Protein AF-A0A661NNE6-F1 (afdb_monomer)

Radius of gyration: 18.92 Å; Cα contacts (8 Å, |Δi|>4): 35; chains: 1; bounding box: 61×37×36 Å

Foldseek 3Di:
DPVQDDPVVVDDSLLSLLVVLQVVVCVVVVNDHDPPVNSVVRSCVPDDDDPVRSVVSVCVVVVNDDDDPPPPPPDDDDDDD

Secondary structure (DSSP, 8-state):
------GGG---HHHHHHHHHHHHHHHHTTTPPPPHHHHHHHHTTTS---HHHHHHHHHHHTT-S----------------

pLDDT: mean 81.91, std 19.38, range [44.47, 98.25]

Solvent-accessible surface area (backbone atoms only — not comparable to full-atom values): 5423 Å² total; per-residue (Å²): 136,84,85,67,80,67,84,83,75,79,60,53,74,67,52,48,50,48,53,51,51,49,52,54,52,18,59,75,57,72,72,42,87,72,54,69,70,60,50,49,63,57,42,55,76,80,42,94,73,55,72,69,56,54,50,51,47,52,25,58,76,68,69,73,48,79,78,74,80,74,86,81,79,80,85,83,86,87,83,89,133

Mean predicted aligned error: 10.81 Å

Structure (mmCIF, N/CA/C/O backbone):
data_AF-A0A661NNE6-F1
#
_entry.id   AF-A0A661NNE6-F1
#
loop_
_atom_site.group_PDB
_atom_site.id
_atom_site.type_symbol
_atom_site.label_atom_id
_atom_site.label_alt_id
_atom_site.label_comp_id
_atom_site.label_asym_id
_atom_site.label_entity_id
_atom_site.label_seq_id
_atom_site.pdbx_PDB_ins_code
_atom_site.Cartn_x
_atom_site.Cartn_y
_atom_site.Cartn_z
_atom_site.occupancy
_atom_site.B_iso_or_equiv
_atom_site.auth_seq_id
_atom_site.auth_comp_id
_atom_site.auth_asym_id
_atom_site.auth_atom_id
_atom_site.pdbx_PDB_model_num
ATOM 1 N N . MET A 1 1 ? -6.601 16.468 -11.578 1.00 44.47 1 MET A N 1
ATOM 2 C CA . MET A 1 1 ? -5.839 16.617 -10.320 1.00 44.47 1 MET A CA 1
ATOM 3 C C . MET A 1 1 ? -4.882 15.440 -10.270 1.00 44.47 1 MET A C 1
ATOM 5 O O . MET A 1 1 ? -5.191 14.437 -9.6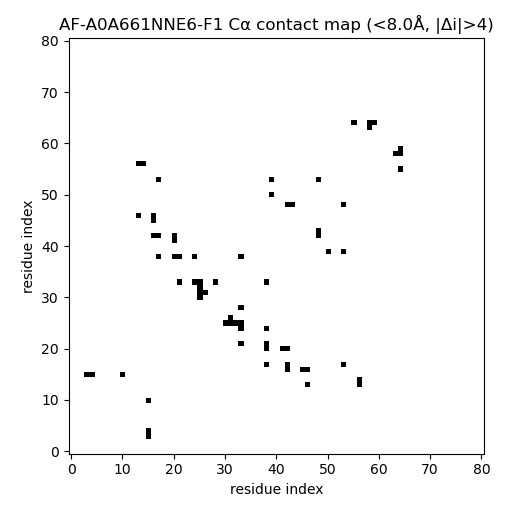49 1.00 44.47 1 MET A O 1
ATOM 9 N N . ASP A 1 2 ? -3.755 15.537 -10.969 1.00 50.44 2 ASP A N 1
ATOM 10 C CA . ASP A 1 2 ? -2.766 14.456 -11.048 1.00 50.44 2 ASP A CA 1
ATOM 11 C C . ASP A 1 2 ? -1.576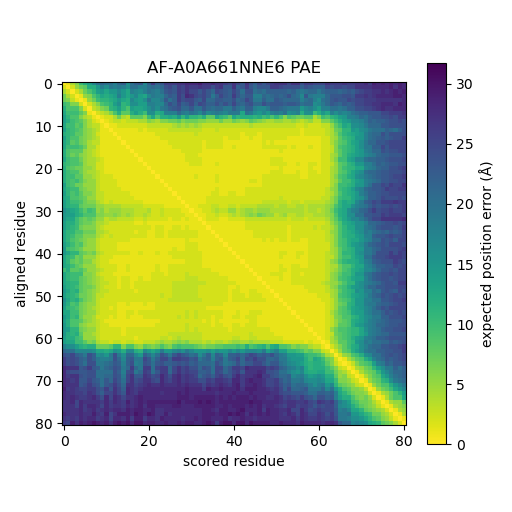 14.809 -10.159 1.00 50.44 2 ASP A C 1
ATOM 13 O O . ASP A 1 2 ? -0.467 15.060 -10.614 1.00 50.44 2 ASP A O 1
ATOM 17 N N . LEU A 1 3 ? -1.835 14.861 -8.852 1.00 56.09 3 LEU A N 1
ATOM 18 C CA . LEU A 1 3 ? -0.802 14.896 -7.812 1.00 56.09 3 LEU A CA 1
ATOM 19 C C . LEU A 1 3 ? -0.312 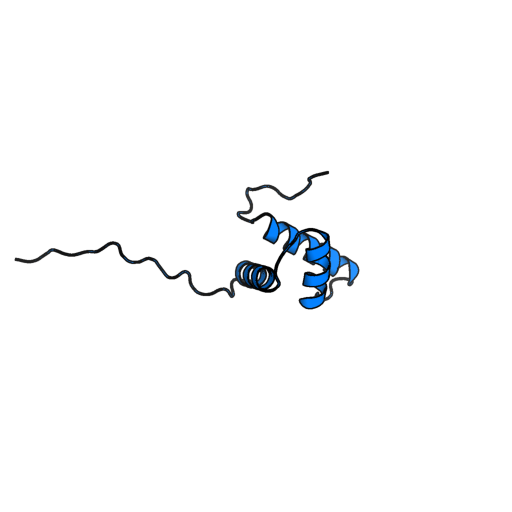13.470 -7.544 1.00 56.09 3 LEU A C 1
ATOM 21 O O . LEU A 1 3 ? -0.286 13.006 -6.410 1.00 56.09 3 LEU A O 1
ATOM 25 N N . ILE A 1 4 ? 0.033 12.748 -8.606 1.00 59.19 4 ILE A N 1
ATOM 26 C CA . ILE A 1 4 ? 0.774 11.505 -8.489 1.00 59.19 4 ILE A CA 1
ATOM 27 C C . ILE A 1 4 ? 2.245 11.936 -8.297 1.00 59.19 4 ILE A C 1
ATOM 29 O O . ILE A 1 4 ? 2.788 12.537 -9.224 1.00 59.19 4 ILE A O 1
ATOM 33 N N . PRO A 1 5 ? 2.882 11.687 -7.127 1.00 55.12 5 PRO A N 1
ATOM 34 C CA . PRO A 1 5 ? 4.268 12.077 -6.838 1.00 55.12 5 PRO A CA 1
ATOM 35 C C . PRO A 1 5 ? 5.243 11.794 -7.990 1.00 55.12 5 PRO A C 1
ATOM 37 O O . PRO A 1 5 ? 5.054 10.856 -8.749 1.00 55.12 5 PRO A O 1
ATOM 40 N N . ASP A 1 6 ? 6.248 12.648 -8.145 1.00 60.72 6 ASP A N 1
ATOM 41 C CA . ASP A 1 6 ? 7.125 12.789 -9.315 1.00 60.72 6 ASP A CA 1
ATOM 42 C C . ASP A 1 6 ? 7.891 11.499 -9.708 1.00 60.72 6 ASP A C 1
ATOM 44 O O . ASP A 1 6 ? 8.322 10.719 -8.862 1.00 60.72 6 ASP A O 1
ATOM 48 N N . VAL A 1 7 ? 8.145 11.323 -11.011 1.00 56.72 7 VAL A N 1
ATOM 49 C CA . VAL A 1 7 ? 8.816 10.191 -11.702 1.00 56.72 7 VAL A CA 1
ATOM 50 C C . VAL A 1 7 ? 10.277 9.964 -11.252 1.00 56.72 7 VAL A C 1
ATOM 52 O O . VAL A 1 7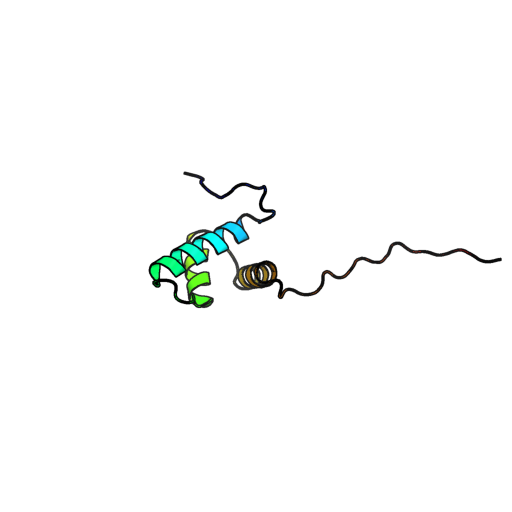 ? 10.980 9.088 -11.754 1.00 56.72 7 VAL A O 1
ATOM 55 N N . ARG A 1 8 ? 10.753 10.770 -10.300 1.00 61.53 8 ARG A N 1
ATOM 56 C CA . ARG A 1 8 ? 12.122 10.813 -9.766 1.00 61.53 8 ARG A CA 1
ATOM 57 C C . ARG A 1 8 ? 12.353 9.851 -8.600 1.00 61.53 8 ARG A C 1
ATOM 59 O O . ARG A 1 8 ? 13.493 9.684 -8.181 1.00 61.53 8 ARG A O 1
ATOM 66 N N . ASP A 1 9 ? 11.295 9.228 -8.087 1.00 71.38 9 ASP A N 1
ATOM 67 C CA . ASP A 1 9 ? 11.344 8.257 -6.987 1.00 71.38 9 ASP A CA 1
ATOM 68 C C . ASP A 1 9 ? 11.804 6.851 -7.424 1.00 71.38 9 ASP A C 1
ATOM 70 O O . ASP A 1 9 ? 12.090 5.995 -6.587 1.00 71.38 9 ASP A O 1
ATOM 74 N N . GLY A 1 10 ? 11.896 6.597 -8.734 1.00 82.44 10 GLY A N 1
ATOM 75 C CA . GLY A 1 10 ? 12.173 5.263 -9.269 1.00 82.44 10 GLY A CA 1
ATOM 76 C C . GLY A 1 10 ? 11.022 4.273 -9.050 1.00 82.44 10 GLY A C 1
ATOM 77 O O . GLY A 1 10 ? 11.216 3.065 -9.221 1.00 82.44 10 GLY A O 1
ATOM 78 N N . LEU A 1 11 ? 9.834 4.758 -8.672 1.00 88.38 11 LEU A N 1
ATOM 79 C CA . LEU A 1 11 ? 8.622 3.963 -8.537 1.00 88.38 11 LEU A CA 1
ATOM 80 C C . LEU A 1 11 ? 7.871 3.908 -9.866 1.00 88.38 11 LEU A C 1
ATOM 82 O O . LEU A 1 11 ? 7.782 4.874 -10.625 1.00 88.38 11 LEU A O 1
ATOM 86 N N . THR A 1 12 ? 7.298 2.743 -10.129 1.00 90.56 12 THR A N 1
ATOM 87 C CA . THR A 1 12 ? 6.287 2.565 -11.171 1.00 90.56 12 THR A CA 1
ATOM 88 C C . THR A 1 12 ? 4.979 3.238 -10.755 1.00 90.56 12 THR A C 1
ATOM 90 O O . THR A 1 12 ? 4.762 3.565 -9.583 1.00 90.56 12 THR A O 1
ATOM 93 N N . ARG A 1 13 ? 4.076 3.435 -11.720 1.00 89.94 13 ARG A N 1
ATOM 94 C CA . ARG A 1 13 ? 2.750 3.998 -11.445 1.00 89.94 13 ARG A CA 1
ATOM 95 C C . ARG A 1 13 ? 1.975 3.115 -10.466 1.00 89.94 13 ARG A C 1
ATOM 97 O O . ARG A 1 13 ? 1.364 3.643 -9.542 1.00 89.94 13 ARG A O 1
ATOM 104 N N . GLU A 1 14 ? 2.029 1.796 -10.636 1.00 93.44 14 GLU A N 1
ATOM 105 C CA . GLU A 1 14 ? 1.346 0.836 -9.770 1.00 93.44 14 GLU A CA 1
ATOM 106 C C . GLU A 1 14 ? 1.863 0.908 -8.331 1.00 93.44 14 GLU A C 1
ATOM 108 O O . GLU A 1 14 ? 1.074 0.988 -7.394 1.00 93.44 14 GLU A O 1
ATOM 113 N N . GLU A 1 15 ? 3.180 0.960 -8.133 1.00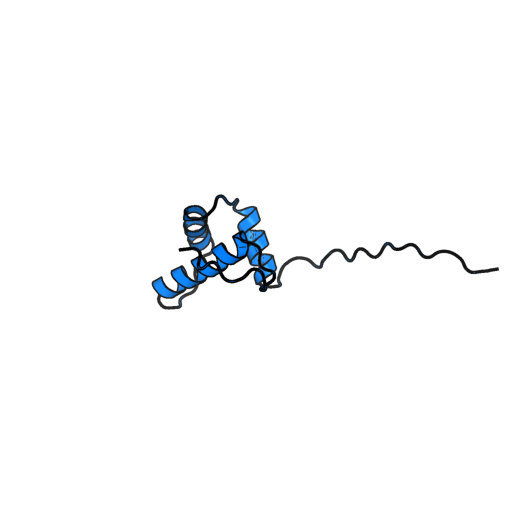 94.31 15 GLU A N 1
ATOM 114 C CA . GLU A 1 15 ? 3.778 1.071 -6.794 1.00 94.31 15 GLU A CA 1
ATOM 115 C C . GLU A 1 15 ? 3.361 2.332 -6.062 1.00 94.31 15 GLU A C 1
ATOM 117 O O . GLU A 1 15 ? 3.096 2.309 -4.860 1.00 94.31 15 GLU A O 1
ATOM 122 N N . ARG A 1 16 ? 3.287 3.437 -6.796 1.00 93.19 16 ARG A N 1
ATOM 123 C CA . ARG A 1 16 ? 2.893 4.717 -6.236 1.00 93.19 16 ARG A CA 1
ATOM 124 C C . ARG A 1 16 ? 1.425 4.721 -5.829 1.00 93.19 16 ARG A C 1
ATOM 126 O O . ARG A 1 16 ? 1.107 5.214 -4.750 1.00 93.19 16 ARG A O 1
ATOM 133 N N . VAL A 1 17 ? 0.552 4.118 -6.641 1.00 95.19 17 VAL A N 1
ATOM 134 C CA . VAL A 1 17 ? -0.852 3.889 -6.270 1.00 95.19 17 VAL A CA 1
ATOM 135 C C . VAL A 1 17 ? -0.930 3.009 -5.023 1.00 95.19 17 VAL A C 1
ATOM 137 O O . VAL A 1 17 ? -1.612 3.379 -4.074 1.00 95.19 17 VAL A O 1
ATOM 140 N N . VAL A 1 18 ? -0.185 1.901 -4.965 1.00 96.12 18 VAL A N 1
ATOM 141 C CA . VAL A 1 18 ? -0.168 1.004 -3.797 1.00 96.12 18 VAL A CA 1
ATOM 142 C C . VAL A 1 18 ? 0.264 1.737 -2.523 1.00 96.12 18 VAL A C 1
ATOM 144 O O . VAL A 1 18 ? -0.398 1.601 -1.496 1.00 96.12 18 VAL A O 1
ATOM 147 N N . LEU A 1 19 ? 1.332 2.538 -2.571 1.00 95.44 19 LEU A N 1
ATOM 148 C CA . LEU A 1 19 ? 1.796 3.318 -1.417 1.00 95.44 19 LEU A CA 1
ATOM 149 C C . LEU A 1 19 ? 0.798 4.400 -1.001 1.00 95.44 19 LEU A C 1
ATOM 151 O O . LEU A 1 19 ? 0.576 4.605 0.193 1.00 95.44 19 LEU A O 1
ATOM 155 N N . TRP A 1 20 ? 0.188 5.078 -1.971 1.00 95.75 20 TRP A N 1
ATOM 156 C CA . TRP A 1 20 ? -0.826 6.088 -1.701 1.00 95.75 20 TRP A CA 1
ATOM 157 C C . TRP A 1 20 ? -2.064 5.466 -1.035 1.00 95.75 20 TRP A C 1
ATOM 159 O O . TRP A 1 20 ? -2.463 5.926 0.036 1.00 95.75 20 TRP A O 1
ATOM 169 N N . VAL A 1 21 ? -2.601 4.365 -1.577 1.00 97.69 21 VAL A N 1
ATOM 170 C CA . VAL A 1 21 ? -3.734 3.638 -0.975 1.00 97.69 21 VAL A CA 1
ATOM 171 C C . VAL A 1 21 ? -3.371 3.111 0.411 1.00 97.69 21 VAL A C 1
ATOM 173 O O . VAL A 1 21 ? -4.171 3.235 1.339 1.00 97.69 21 VAL A O 1
ATOM 176 N N . LEU A 1 22 ? -2.168 2.555 0.587 1.00 97.38 22 LEU A N 1
ATOM 177 C CA . LEU A 1 22 ? -1.695 2.080 1.887 1.00 97.38 22 LEU A CA 1
ATOM 178 C C . LEU A 1 22 ? -1.716 3.204 2.927 1.00 97.38 22 LEU A C 1
ATOM 180 O O . LEU A 1 22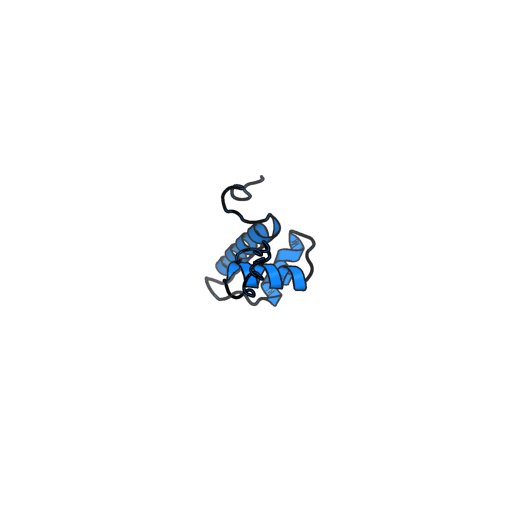 ? -2.244 3.006 4.020 1.00 97.38 22 LEU A O 1
ATOM 184 N N . LYS A 1 23 ? -1.185 4.382 2.578 1.00 96.81 23 LYS A N 1
ATOM 185 C CA . LYS A 1 23 ? -1.154 5.544 3.470 1.00 96.81 23 LYS A CA 1
ATOM 186 C C . LYS A 1 23 ? -2.564 6.019 3.825 1.00 96.81 23 LYS A C 1
ATOM 188 O O . LYS A 1 23 ? -2.861 6.160 5.006 1.00 96.81 23 LYS A O 1
ATOM 193 N N . GLN A 1 24 ? -3.436 6.195 2.831 1.00 97.62 24 GLN A N 1
ATOM 194 C CA . GLN A 1 24 ? -4.831 6.593 3.061 1.00 97.62 24 GLN A CA 1
ATOM 195 C C . GLN A 1 24 ? -5.558 5.602 3.979 1.00 97.62 24 GLN A C 1
ATOM 197 O O . GLN A 1 24 ? -6.167 5.994 4.969 1.00 97.62 24 GLN A O 1
ATOM 202 N N . THR A 1 25 ? -5.415 4.304 3.710 1.00 97.94 25 THR A N 1
ATOM 203 C CA . THR A 1 25 ? -6.069 3.254 4.504 1.00 97.94 25 THR A CA 1
ATOM 204 C C . THR A 1 25 ? -5.533 3.205 5.933 1.00 97.94 25 THR A C 1
ATOM 206 O O . THR A 1 25 ? -6.287 2.993 6.879 1.00 97.94 25 THR A O 1
ATOM 209 N N . GLN A 1 26 ? -4.228 3.406 6.117 1.00 97.94 26 GLN A N 1
ATOM 210 C CA . GLN A 1 26 ? -3.630 3.468 7.445 1.00 97.94 26 GLN A CA 1
ATOM 211 C C . GLN A 1 26 ? -4.159 4.665 8.247 1.00 97.94 26 GLN A C 1
ATOM 213 O O . GLN A 1 26 ? -4.441 4.509 9.436 1.00 97.94 26 GLN A O 1
ATOM 218 N N . ASP A 1 27 ? -4.325 5.827 7.612 1.00 97.44 27 ASP A N 1
ATOM 219 C CA . ASP A 1 27 ? -4.874 7.025 8.255 1.00 97.44 27 ASP A CA 1
ATOM 220 C C . ASP A 1 27 ? -6.332 6.799 8.692 1.00 97.44 27 ASP A C 1
ATOM 222 O O . ASP A 1 27 ? -6.680 7.078 9.840 1.00 97.44 27 ASP A O 1
ATOM 226 N N . GLU A 1 28 ? -7.152 6.174 7.842 1.00 97.38 28 GLU A N 1
ATOM 227 C CA . GLU A 1 28 ? -8.529 5.775 8.178 1.00 97.38 28 GLU A CA 1
ATOM 228 C C . GLU A 1 28 ? -8.601 4.763 9.333 1.00 97.38 28 GLU A C 1
ATOM 230 O O . GLU A 1 28 ? -9.532 4.782 10.140 1.00 97.38 28 GLU A O 1
ATOM 235 N N . LEU A 1 29 ? -7.608 3.877 9.449 1.00 97.50 29 LEU A N 1
ATOM 236 C CA . LEU A 1 29 ? -7.524 2.902 10.537 1.00 97.50 29 LEU A CA 1
ATOM 237 C C . LEU A 1 29 ? -6.883 3.462 11.817 1.00 97.50 29 LEU A C 1
ATOM 239 O O . LEU A 1 29 ? -6.685 2.692 12.766 1.00 97.50 29 LEU A O 1
ATOM 243 N N . GLY A 1 30 ? -6.565 4.758 11.866 1.00 96.56 30 GLY A N 1
ATOM 244 C CA . GLY A 1 30 ? -5.936 5.403 13.019 1.00 96.56 30 GLY A CA 1
ATOM 245 C C . GLY A 1 30 ? -4.488 4.959 13.237 1.00 96.56 30 GLY A C 1
ATOM 246 O O . GLY A 1 30 ? -4.074 4.727 14.370 1.00 96.56 30 GLY A O 1
ATOM 247 N N . GLY A 1 31 ? -3.729 4.755 12.158 1.00 94.50 31 GLY A N 1
ATOM 248 C CA . GLY A 1 31 ? -2.322 4.342 12.203 1.00 94.50 31 GLY A CA 1
ATOM 249 C C . GLY A 1 31 ? -2.093 2.832 12.341 1.00 94.50 31 GLY A C 1
ATOM 250 O O . GLY A 1 31 ? -0.945 2.384 12.341 1.00 94.50 31 GLY A O 1
ATOM 251 N N . ARG A 1 32 ? -3.156 2.024 12.444 1.00 94.56 32 ARG A N 1
ATOM 252 C CA . ARG A 1 32 ? -3.045 0.560 12.567 1.00 94.56 32 ARG A CA 1
ATOM 253 C C . ARG A 1 32 ? -2.540 -0.090 11.278 1.00 94.56 32 ARG A C 1
ATOM 255 O O . ARG A 1 32 ? -2.588 0.489 10.195 1.00 94.56 32 ARG A O 1
ATOM 262 N N . ASN A 1 33 ? -2.062 -1.326 11.412 1.00 94.19 33 ASN A N 1
ATOM 263 C CA . ASN A 1 33 ? -1.634 -2.119 10.267 1.00 94.19 33 ASN A CA 1
ATOM 264 C C . ASN A 1 33 ? -2.803 -2.370 9.304 1.00 94.19 33 ASN A C 1
ATOM 266 O O . ASN A 1 33 ? -3.908 -2.696 9.740 1.00 94.19 33 ASN A O 1
ATOM 270 N N . VAL A 1 34 ? -2.530 -2.274 8.004 1.00 97.62 34 VAL A N 1
ATOM 271 C CA . VAL A 1 34 ? -3.507 -2.524 6.942 1.00 97.62 34 VAL A CA 1
ATOM 272 C C . VAL A 1 34 ? -3.375 -3.983 6.490 1.00 97.62 34 VAL A C 1
ATOM 274 O O . VAL A 1 34 ? -2.320 -4.362 5.974 1.00 97.62 34 VAL A O 1
ATOM 277 N N . PRO A 1 35 ? -4.405 -4.833 6.654 1.00 97.69 35 PRO A N 1
ATOM 278 C CA . PRO A 1 35 ? -4.367 -6.200 6.141 1.00 97.69 35 PRO A CA 1
ATOM 279 C C . PRO A 1 35 ? -4.189 -6.224 4.617 1.00 97.69 35 PRO A C 1
ATOM 281 O O . PRO A 1 35 ? -4.858 -5.483 3.900 1.00 97.69 35 PRO A O 1
ATOM 284 N N . THR A 1 36 ? -3.345 -7.117 4.092 1.00 96.38 36 THR A N 1
ATOM 285 C CA . THR A 1 36 ? -3.040 -7.175 2.648 1.00 96.38 36 THR A CA 1
ATOM 286 C C . THR A 1 36 ? -4.278 -7.387 1.772 1.00 96.38 36 THR A C 1
ATOM 288 O O . THR A 1 36 ? -4.360 -6.808 0.695 1.00 96.38 36 THR A O 1
ATOM 291 N N . ALA A 1 37 ? -5.261 -8.167 2.232 1.00 97.56 37 ALA A N 1
ATOM 292 C CA . ALA A 1 37 ? -6.521 -8.357 1.508 1.00 97.56 37 ALA A CA 1
ATOM 293 C C . ALA A 1 37 ? -7.345 -7.060 1.417 1.00 97.56 37 ALA A C 1
ATOM 295 O O . ALA A 1 37 ? -7.912 -6.764 0.369 1.00 97.56 37 ALA A O 1
ATOM 296 N N . MET A 1 38 ? -7.358 -6.260 2.490 1.00 98.19 38 MET A N 1
ATOM 297 C CA . MET A 1 38 ? -8.000 -4.944 2.496 1.00 98.19 38 MET A CA 1
ATOM 298 C C . MET A 1 38 ? -7.271 -3.989 1.551 1.00 98.19 38 MET A C 1
ATOM 300 O O . MET A 1 38 ? -7.912 -3.324 0.745 1.00 98.19 38 MET A O 1
ATOM 304 N N . LEU A 1 39 ? -5.936 -3.969 1.600 1.00 98.25 39 LEU A N 1
ATOM 305 C CA . LEU A 1 39 ? -5.134 -3.178 0.669 1.00 98.25 39 LEU A CA 1
ATOM 306 C C . LEU A 1 39 ? -5.437 -3.559 -0.786 1.00 98.25 39 LEU A C 1
ATOM 308 O O . LEU A 1 39 ? -5.663 -2.671 -1.599 1.00 98.25 39 LEU A O 1
ATOM 312 N N . TYR A 1 40 ? -5.499 -4.857 -1.106 1.00 98.25 40 TYR A N 1
ATOM 313 C CA . TYR A 1 40 ? -5.844 -5.325 -2.451 1.00 98.25 40 TYR A CA 1
ATOM 314 C C . TYR A 1 40 ? -7.210 -4.811 -2.905 1.00 98.25 40 TYR A C 1
ATOM 316 O O . TYR A 1 40 ? -7.291 -4.194 -3.964 1.00 98.25 40 TYR A O 1
ATOM 324 N N . GLY A 1 41 ? -8.247 -5.000 -2.080 1.00 98.12 41 GLY A N 1
ATOM 325 C CA . GLY A 1 41 ? -9.604 -4.543 -2.386 1.00 98.12 41 GLY A CA 1
ATOM 326 C C . GLY A 1 41 ? -9.675 -3.047 -2.684 1.00 98.12 41 GLY A C 1
ATOM 327 O O . GLY A 1 41 ? -10.401 -2.639 -3.577 1.00 98.12 41 GLY A O 1
ATOM 328 N N . ARG A 1 42 ? -8.856 -2.239 -2.007 1.00 98.06 42 ARG A N 1
ATOM 329 C CA . ARG A 1 42 ? -8.810 -0.794 -2.247 1.00 98.06 42 ARG A CA 1
ATOM 330 C C . ARG A 1 42 ? -7.963 -0.399 -3.444 1.00 98.06 42 ARG A C 1
ATOM 332 O O . ARG A 1 42 ? -8.291 0.564 -4.113 1.00 98.06 42 ARG A O 1
ATOM 339 N N . VAL A 1 43 ? -6.877 -1.111 -3.740 1.00 98.12 43 VAL A N 1
ATOM 340 C CA . VAL A 1 43 ? -6.032 -0.806 -4.907 1.00 98.12 43 VAL A CA 1
ATOM 341 C C . VAL A 1 43 ? -6.786 -1.057 -6.214 1.00 98.12 43 VAL A C 1
ATOM 343 O O . VAL A 1 43 ? -6.652 -0.258 -7.141 1.00 98.12 43 VAL A O 1
ATOM 346 N N . VAL A 1 44 ? -7.614 -2.108 -6.274 1.00 97.69 44 VAL A N 1
ATOM 347 C CA . VAL A 1 44 ? -8.403 -2.422 -7.480 1.00 97.69 44 VAL A CA 1
ATOM 348 C C . VAL A 1 44 ? -9.477 -1.376 -7.803 1.00 97.69 44 VAL A C 1
ATOM 350 O O . VAL A 1 44 ? -9.966 -1.335 -8.926 1.00 97.69 44 VAL A O 1
ATOM 353 N N . GLU A 1 45 ? -9.807 -0.485 -6.861 1.00 97.69 45 GLU A N 1
ATOM 354 C CA . GLU A 1 45 ? -10.676 0.673 -7.117 1.00 97.69 45 GLU A CA 1
ATOM 355 C C . GLU A 1 45 ? -9.980 1.758 -7.962 1.00 97.69 45 GLU A C 1
ATOM 357 O O . GLU A 1 45 ? -10.654 2.575 -8.587 1.00 97.69 45 GLU A O 1
ATOM 362 N N . TYR A 1 46 ? -8.639 1.772 -8.008 1.00 96.62 46 TYR A N 1
ATOM 363 C CA . TYR A 1 46 ? -7.850 2.795 -8.711 1.00 96.62 46 TYR A CA 1
ATOM 364 C C . TYR A 1 46 ? -7.174 2.278 -9.981 1.00 96.62 46 TYR A C 1
ATOM 366 O O . TYR A 1 46 ? -6.957 3.050 -10.920 1.00 96.62 46 TYR A O 1
ATOM 374 N N . ILE A 1 47 ? -6.784 1.002 -10.005 1.00 96.19 47 ILE A N 1
ATOM 375 C CA . ILE A 1 47 ? -6.076 0.379 -11.127 1.00 96.19 47 ILE A CA 1
ATOM 376 C C . ILE A 1 47 ? -6.493 -1.081 -11.296 1.00 96.19 47 ILE A C 1
ATOM 378 O O . ILE A 1 47 ? -6.724 -1.781 -10.316 1.00 96.19 47 ILE A O 1
ATOM 382 N N . ASP A 1 48 ? -6.505 -1.564 -12.537 1.00 97.31 48 ASP A N 1
ATOM 383 C CA . ASP A 1 48 ? -6.581 -3.001 -12.794 1.00 97.31 48 ASP A CA 1
ATOM 384 C C . ASP A 1 48 ? -5.234 -3.652 -12.447 1.00 97.31 48 ASP A C 1
ATOM 386 O O . ASP A 1 48 ? -4.189 -3.262 -12.974 1.00 97.31 48 ASP A O 1
ATOM 390 N N . ILE A 1 49 ? -5.241 -4.598 -11.508 1.00 96.12 49 ILE A N 1
ATOM 391 C CA . ILE A 1 49 ? -4.037 -5.289 -11.044 1.00 96.12 49 ILE A CA 1
ATOM 392 C C . ILE A 1 49 ? -4.373 -6.696 -10.546 1.00 96.12 49 ILE A C 1
ATOM 394 O O . ILE A 1 49 ? -5.349 -6.929 -9.822 1.00 96.12 49 ILE A O 1
ATOM 398 N N . ARG A 1 50 ? -3.522 -7.665 -10.888 1.00 97.62 50 ARG A N 1
ATOM 399 C CA . ARG A 1 50 ? -3.653 -9.036 -10.388 1.00 97.62 50 ARG A CA 1
ATOM 400 C C . ARG A 1 50 ? -3.095 -9.135 -8.972 1.00 97.62 50 ARG A C 1
ATOM 402 O O . ARG A 1 50 ? -2.172 -8.419 -8.590 1.00 97.62 50 ARG A O 1
ATOM 409 N N . VAL A 1 51 ? -3.587 -10.108 -8.209 1.00 96.81 51 VAL A N 1
ATOM 410 C CA . VAL A 1 51 ? -3.072 -10.388 -6.857 1.00 96.81 51 VAL A CA 1
ATOM 411 C C . VAL A 1 51 ? -1.557 -10.650 -6.869 1.00 96.81 51 VAL A C 1
ATOM 413 O O . VAL A 1 51 ? -0.850 -10.141 -6.004 1.00 96.81 51 VAL A O 1
ATOM 416 N N . ASP A 1 52 ? -1.046 -11.397 -7.855 1.00 96.81 52 ASP A N 1
ATOM 417 C CA . ASP A 1 52 ? 0.391 -11.703 -7.983 1.00 96.81 52 ASP A CA 1
ATOM 418 C C . ASP A 1 52 ? 1.241 -10.439 -8.200 1.00 96.81 52 ASP A C 1
ATOM 420 O O . ASP A 1 52 ? 2.308 -10.299 -7.603 1.00 96.81 52 ASP A O 1
ATOM 424 N N . ASP A 1 53 ? 0.740 -9.479 -8.981 1.00 96.75 53 ASP A N 1
ATOM 425 C CA . ASP A 1 53 ? 1.436 -8.217 -9.243 1.00 96.75 53 ASP A CA 1
ATOM 426 C C . ASP A 1 53 ? 1.495 -7.345 -7.981 1.00 96.75 53 ASP A C 1
ATOM 428 O O . ASP A 1 53 ? 2.559 -6.819 -7.645 1.00 96.75 53 ASP A O 1
ATOM 432 N N . LEU A 1 54 ? 0.405 -7.282 -7.201 1.00 96.94 54 LEU A N 1
ATOM 433 C CA . LEU A 1 54 ? 0.428 -6.619 -5.894 1.00 96.94 54 LEU A CA 1
ATOM 434 C C . LEU A 1 54 ? 1.450 -7.275 -4.951 1.00 96.94 54 LEU A C 1
ATOM 436 O O . LEU A 1 54 ? 2.214 -6.575 -4.288 1.00 96.94 54 LEU A O 1
ATOM 440 N N . GLN A 1 55 ? 1.507 -8.608 -4.896 1.00 95.81 55 GLN A N 1
ATOM 441 C CA . GLN A 1 55 ? 2.483 -9.316 -4.058 1.00 95.81 55 GLN A CA 1
ATOM 442 C C . GLN A 1 55 ? 3.927 -9.009 -4.481 1.00 95.81 55 GLN A C 1
ATOM 444 O O . GLN A 1 55 ? 4.775 -8.757 -3.622 1.00 95.81 55 GLN A O 1
ATOM 449 N N . ARG A 1 56 ? 4.216 -8.959 -5.788 1.00 95.44 56 ARG A N 1
ATOM 450 C CA . ARG A 1 56 ? 5.539 -8.574 -6.318 1.00 95.44 56 ARG A CA 1
ATOM 451 C C . ARG A 1 56 ? 5.917 -7.149 -5.936 1.00 95.44 56 ARG A C 1
ATOM 453 O O . ARG A 1 56 ? 7.053 -6.914 -5.523 1.00 95.44 56 ARG A O 1
ATOM 460 N N . ILE A 1 57 ? 4.969 -6.220 -6.034 1.00 95.12 57 ILE A N 1
ATOM 461 C CA . ILE A 1 57 ? 5.148 -4.832 -5.599 1.00 95.12 57 ILE A CA 1
ATOM 462 C C . ILE A 1 57 ? 5.503 -4.786 -4.109 1.00 95.12 57 ILE A C 1
ATOM 464 O O . ILE A 1 57 ? 6.521 -4.203 -3.738 1.00 95.12 57 ILE A O 1
ATOM 468 N N . LEU A 1 58 ? 4.736 -5.462 -3.249 1.00 94.69 58 LEU A N 1
ATOM 469 C CA . LEU A 1 58 ? 5.001 -5.491 -1.807 1.00 94.69 58 LEU A CA 1
ATOM 470 C C . LEU A 1 58 ? 6.368 -6.116 -1.477 1.00 94.69 58 LEU A C 1
ATOM 472 O O .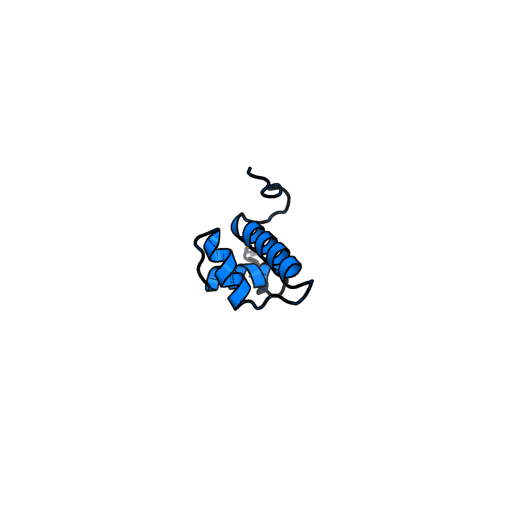 LEU A 1 58 ? 7.094 -5.610 -0.618 1.00 94.69 58 LEU A O 1
ATOM 476 N N . GLN A 1 59 ? 6.768 -7.180 -2.176 1.00 94.06 59 GLN A N 1
ATOM 477 C CA . GLN A 1 59 ? 8.093 -7.791 -2.017 1.00 94.06 59 GLN A CA 1
ATOM 478 C C . GLN A 1 59 ? 9.225 -6.837 -2.417 1.00 94.06 59 GLN A C 1
ATOM 480 O O . GLN A 1 59 ? 10.236 -6.756 -1.713 1.00 94.06 59 GLN A O 1
ATOM 485 N N . ARG A 1 60 ? 9.055 -6.096 -3.520 1.00 90.81 60 ARG A N 1
ATOM 486 C CA . ARG A 1 60 ? 10.022 -5.087 -3.969 1.00 90.81 60 ARG A CA 1
ATOM 487 C C . ARG A 1 60 ? 10.134 -3.938 -2.964 1.00 90.81 60 ARG A C 1
ATOM 489 O O . ARG A 1 60 ? 11.250 -3.586 -2.592 1.00 90.81 60 ARG A O 1
ATOM 496 N N . LEU A 1 61 ? 9.008 -3.399 -2.494 1.00 90.38 61 LEU A N 1
ATOM 497 C CA . LEU A 1 61 ? 8.968 -2.257 -1.569 1.00 90.38 61 LEU A CA 1
ATOM 498 C C . LEU A 1 61 ? 9.504 -2.593 -0.169 1.00 90.38 61 LEU A C 1
ATOM 500 O O . LEU A 1 61 ? 10.092 -1.739 0.485 1.00 90.38 61 LEU A O 1
ATOM 504 N N . THR A 1 62 ? 9.342 -3.835 0.292 1.00 89.12 62 THR A N 1
ATOM 505 C CA . THR A 1 62 ? 9.829 -4.275 1.615 1.00 89.12 62 THR A CA 1
ATOM 506 C C . THR A 1 62 ? 11.275 -4.779 1.607 1.00 89.12 62 THR A C 1
ATOM 5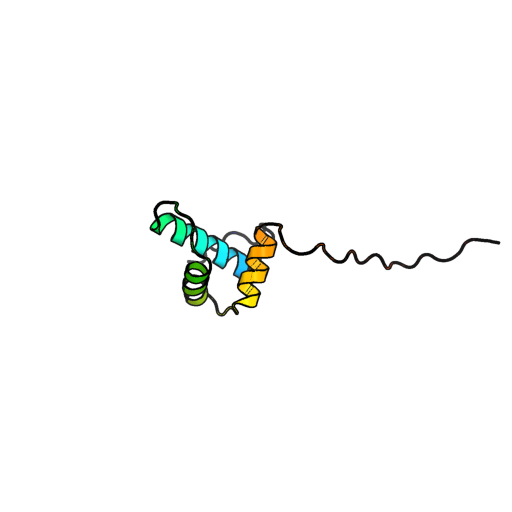08 O O . THR A 1 62 ? 11.787 -5.177 2.653 1.00 89.12 62 THR A O 1
ATOM 511 N N . GLY A 1 63 ? 11.937 -4.805 0.442 1.00 79.62 63 GLY A N 1
ATOM 512 C CA . GLY A 1 63 ? 13.297 -5.332 0.293 1.00 79.62 63 GLY A CA 1
ATOM 513 C C . GLY A 1 63 ? 13.414 -6.845 0.522 1.00 79.62 63 GLY A C 1
ATOM 514 O O . GLY A 1 63 ? 14.523 -7.354 0.661 1.00 79.62 63 GLY A O 1
ATOM 515 N N . ARG A 1 64 ? 12.286 -7.572 0.566 1.00 68.88 64 ARG A N 1
ATOM 516 C CA . ARG A 1 64 ? 12.222 -9.031 0.791 1.00 68.88 64 ARG A CA 1
ATOM 517 C C . ARG A 1 64 ? 12.102 -9.845 -0.506 1.00 68.88 64 ARG A C 1
ATOM 519 O O .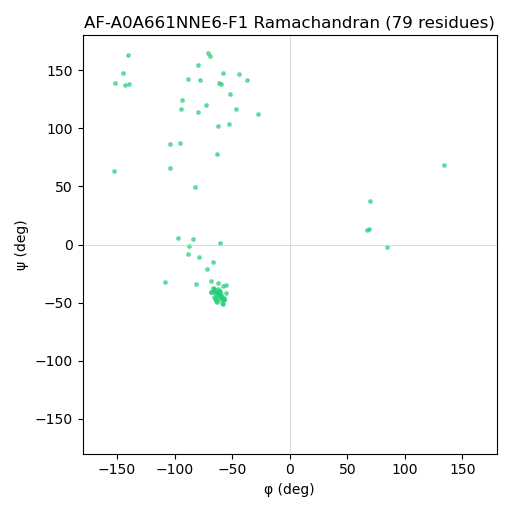 ARG A 1 64 ? 11.925 -11.058 -0.449 1.00 68.88 64 ARG A O 1
ATOM 526 N N . GLY A 1 65 ? 12.185 -9.200 -1.671 1.00 54.12 65 GLY A N 1
ATOM 527 C CA . GLY A 1 65 ? 12.192 -9.856 -2.983 1.00 54.12 65 GLY A CA 1
ATOM 528 C C . GLY A 1 65 ? 13.547 -10.482 -3.342 1.00 54.12 65 GLY A C 1
ATOM 529 O O . GLY A 1 65 ? 14.593 -9.911 -3.043 1.00 54.12 65 GLY A O 1
ATOM 530 N N . LEU A 1 66 ? 13.499 -11.656 -3.988 1.00 53.19 66 LEU A N 1
ATOM 531 C CA . LEU A 1 66 ? 14.626 -12.502 -4.420 1.00 53.19 66 LEU A CA 1
ATOM 532 C C . LEU A 1 66 ? 15.853 -11.712 -4.922 1.00 53.19 66 LEU A C 1
ATOM 534 O O . LEU A 1 66 ? 15.685 -10.730 -5.654 1.00 53.19 66 LEU A O 1
ATOM 538 N N . PRO A 1 67 ? 17.091 -12.166 -4.618 1.00 48.12 67 PRO A N 1
ATOM 539 C CA . PRO A 1 67 ? 18.295 -11.552 -5.162 1.00 48.12 67 PRO A CA 1
ATOM 540 C C . PRO A 1 67 ? 18.161 -11.457 -6.679 1.00 48.12 67 PRO A C 1
ATOM 542 O O . PRO A 1 67 ? 17.851 -12.453 -7.338 1.00 48.12 67 PRO A O 1
ATOM 545 N N . LYS A 1 68 ? 18.401 -10.260 -7.241 1.00 51.84 68 LYS A N 1
ATOM 546 C CA . LYS A 1 68 ? 18.577 -10.106 -8.688 1.00 51.84 68 LYS A CA 1
ATOM 547 C C . LYS A 1 68 ? 19.544 -11.203 -9.108 1.00 51.84 68 LYS A C 1
ATOM 549 O O . LYS A 1 68 ? 20.680 -11.203 -8.629 1.00 51.84 68 LYS A O 1
ATOM 554 N N . ALA A 1 69 ? 19.097 -12.134 -9.956 1.00 56.59 69 ALA A N 1
ATOM 555 C CA . ALA A 1 69 ? 19.991 -13.067 -10.614 1.00 56.59 69 ALA A CA 1
ATOM 556 C C . ALA A 1 69 ? 21.060 -12.198 -11.266 1.00 56.59 69 ALA A C 1
ATOM 558 O O . ALA A 1 69 ? 20.808 -11.456 -12.218 1.00 56.59 69 ALA A O 1
ATOM 559 N N . ARG A 1 70 ? 22.227 -12.183 -10.629 1.00 55.12 70 ARG A N 1
ATOM 560 C CA . ARG A 1 70 ? 23.370 -11.396 -11.033 1.00 55.12 70 ARG A CA 1
ATOM 561 C C . ARG A 1 70 ? 23.703 -11.964 -12.397 1.00 55.12 70 ARG A C 1
ATOM 563 O O . ARG A 1 70 ? 24.240 -13.064 -12.471 1.00 55.12 70 ARG A O 1
ATOM 570 N N . ARG A 1 71 ? 23.318 -11.266 -13.471 1.00 54.84 71 ARG A N 1
ATOM 571 C CA . ARG A 1 71 ? 23.778 -11.565 -14.827 1.00 54.84 71 ARG A CA 1
ATOM 572 C C . ARG A 1 71 ? 25.287 -11.337 -14.835 1.00 54.84 71 ARG A C 1
ATOM 574 O O . ARG A 1 71 ? 25.779 -10.301 -15.259 1.00 54.84 71 ARG A O 1
ATOM 581 N N . ARG A 1 72 ? 26.028 -12.300 -14.292 1.00 58.47 72 ARG A N 1
ATOM 582 C CA . ARG A 1 72 ? 27.453 -12.474 -14.503 1.00 58.47 72 ARG A CA 1
ATOM 583 C C . ARG A 1 72 ? 27.555 -13.494 -15.624 1.00 58.47 72 ARG A C 1
ATOM 585 O O . ARG A 1 72 ? 27.564 -14.694 -15.392 1.00 58.47 72 ARG A O 1
ATOM 592 N N . SER A 1 73 ? 27.519 -13.007 -16.852 1.00 52.47 73 SER A N 1
ATOM 593 C CA . SER A 1 73 ? 27.919 -13.776 -18.031 1.00 52.47 73 SER A CA 1
ATOM 594 C C . SER A 1 73 ? 28.408 -12.802 -19.093 1.00 52.47 73 SER A C 1
ATOM 596 O O . SER A 1 73 ? 27.819 -12.638 -20.152 1.00 52.47 73 SER A O 1
ATOM 598 N N . GLY A 1 74 ? 29.493 -12.115 -18.739 1.00 49.66 74 GLY A N 1
ATOM 599 C CA . GLY A 1 74 ? 30.479 -11.591 -19.671 1.00 49.66 74 GLY A CA 1
ATOM 600 C C . GLY A 1 74 ? 31.689 -12.512 -19.589 1.00 49.66 74 GLY A C 1
ATOM 601 O O . GLY A 1 74 ? 32.557 -12.330 -18.746 1.00 49.66 74 GLY A O 1
ATOM 602 N N . LYS A 1 75 ? 31.621 -13.575 -20.383 1.00 58.12 75 LYS A N 1
ATOM 603 C CA . LYS A 1 75 ? 32.649 -14.548 -20.753 1.00 58.12 75 LYS A CA 1
ATOM 604 C C . LYS A 1 75 ? 34.077 -13.975 -20.711 1.00 58.12 75 LYS A C 1
ATOM 606 O O . LYS A 1 75 ? 34.430 -13.161 -21.553 1.00 58.12 75 LYS A O 1
ATOM 611 N N . GLY A 1 76 ? 34.891 -14.451 -19.770 1.00 57.38 76 GLY A N 1
ATOM 612 C CA . GLY A 1 76 ? 36.345 -14.468 -19.917 1.00 57.38 76 GLY A CA 1
ATOM 613 C C . GLY A 1 76 ? 36.757 -15.825 -20.480 1.00 57.38 76 GLY A C 1
ATOM 614 O O . GLY A 1 76 ? 36.336 -16.853 -19.944 1.00 57.38 76 GLY A O 1
ATOM 615 N N . PRO A 1 77 ? 37.477 -15.842 -21.606 1.00 55.09 77 PRO A N 1
ATOM 616 C CA . PRO A 1 77 ? 38.524 -16.836 -21.762 1.00 55.09 77 PRO A CA 1
ATOM 617 C C . PRO A 1 77 ? 39.735 -16.256 -22.498 1.00 55.09 77 PRO A C 1
ATOM 619 O O . PRO A 1 77 ? 39.585 -15.618 -23.539 1.00 55.09 77 PRO A O 1
ATOM 622 N N . GLY A 1 78 ? 40.929 -16.575 -22.006 1.00 53.34 78 GLY A N 1
ATOM 623 C CA . GLY A 1 78 ? 42.100 -16.652 -22.876 1.00 53.34 78 GLY A CA 1
ATOM 624 C C . GLY A 1 78 ? 43.355 -15.963 -22.368 1.00 53.34 78 GLY A C 1
ATOM 625 O O . GLY A 1 78 ? 43.796 -15.021 -22.999 1.00 53.34 78 GLY A O 1
ATOM 626 N N . GLU A 1 79 ? 43.949 -16.494 -21.307 1.00 45.69 79 GLU A N 1
ATOM 627 C CA . GLU A 1 79 ? 45.387 -16.805 -21.247 1.00 45.69 79 GLU A CA 1
ATOM 628 C C . GLU A 1 79 ? 45.457 -18.161 -20.510 1.00 45.69 79 GLU A C 1
ATOM 630 O O . GLU A 1 79 ? 44.647 -18.351 -19.592 1.00 45.69 79 GLU A O 1
ATOM 635 N N . PRO A 1 80 ? 46.285 -19.149 -20.914 1.00 52.88 80 PRO A N 1
ATOM 636 C CA . PRO A 1 80 ? 47.673 -18.950 -21.344 1.00 52.88 80 PRO A CA 1
ATOM 637 C C . PRO A 1 80 ? 48.142 -19.802 -22.549 1.00 52.88 80 PRO A C 1
ATOM 639 O O . PRO A 1 80 ? 47.565 -20.843 -22.869 1.00 52.88 80 PRO A O 1
ATOM 642 N N . LEU A 1 81 ? 49.258 -19.375 -23.145 1.00 50.78 81 LEU A N 1
ATOM 643 C CA . LEU A 1 81 ? 50.449 -20.195 -23.411 1.00 50.78 81 LEU A CA 1
ATOM 644 C C . LEU A 1 81 ? 51.664 -19.266 -23.467 1.00 50.78 81 LEU A C 1
ATOM 646 O O . LEU A 1 81 ? 51.609 -18.296 -24.254 1.00 50.78 81 LEU A O 1
#

Sequence (81 aa):
MDLIPDVRDGLTREERVVLWVLKQTQDELGGRNVPTAMLYGRVVEYIDIRVDDLQRILQRLTGRGLPKARRRSGKGPGEPL

Nearest PDB structures (foldseek):
  5uj7-assembly2_D  TM=8.094E-01  e=2.569E+00  Homo sapiens